Protein AF-Q1D2D5-F1 (afdb_monomer)

Radius of gyration: 30.44 Å; Cα contacts (8 Å, |Δi|>4): 228; chains: 1; bounding box: 81×67×69 Å

Mean predicted aligned error: 16.74 Å

Structure (mmCIF, N/CA/C/O backbone):
data_AF-Q1D2D5-F1
#
_entry.id   AF-Q1D2D5-F1
#
loop_
_atom_site.group_PDB
_atom_site.id
_atom_site.type_symbol
_atom_site.label_atom_id
_atom_site.label_alt_id
_atom_site.label_comp_id
_atom_site.label_asym_id
_atom_site.label_entity_id
_atom_site.label_seq_id
_atom_site.pdbx_PDB_ins_code
_atom_site.Cartn_x
_atom_site.Cartn_y
_atom_site.Cartn_z
_atom_site.occupancy
_atom_site.B_iso_or_equiv
_atom_site.auth_seq_id
_atom_site.auth_comp_id
_atom_site.auth_asym_id
_atom_site.auth_atom_id
_atom_site.pdbx_PDB_model_num
ATOM 1 N N . MET A 1 1 ? -54.203 32.348 42.288 1.00 40.34 1 MET A N 1
ATOM 2 C CA . MET A 1 1 ? -54.595 31.107 41.590 1.00 40.34 1 MET A CA 1
ATOM 3 C C . MET A 1 1 ? -54.144 29.952 42.473 1.00 40.34 1 MET A C 1
ATOM 5 O O . MET A 1 1 ? -52.989 29.936 42.872 1.00 40.34 1 MET A O 1
ATOM 9 N N . MET A 1 2 ? -55.081 29.122 42.917 1.00 30.27 2 MET A N 1
ATOM 10 C CA . MET A 1 2 ? -54.946 28.151 44.008 1.00 30.27 2 MET A CA 1
ATOM 11 C C . MET A 1 2 ? -55.002 26.724 43.427 1.00 30.27 2 MET A C 1
ATOM 13 O O . MET A 1 2 ? -55.800 26.507 42.521 1.00 30.27 2 MET A O 1
ATOM 17 N N . VAL A 1 3 ? -54.244 25.798 44.047 1.00 36.38 3 VAL A N 1
ATOM 18 C CA . VAL A 1 3 ? -54.337 24.308 44.025 1.00 36.38 3 VAL A CA 1
ATOM 19 C C . VAL A 1 3 ? -54.000 23.631 42.664 1.00 36.38 3 VAL A C 1
ATOM 21 O O . VAL A 1 3 ? -54.382 24.125 41.618 1.00 36.38 3 VAL A O 1
ATOM 24 N N . LEU A 1 4 ? -53.249 22.521 42.553 1.00 36.28 4 LEU A N 1
ATOM 25 C CA . LEU A 1 4 ? -53.244 21.321 43.392 1.00 36.28 4 LEU A CA 1
ATOM 26 C C . LEU A 1 4 ? -51.914 20.535 43.337 1.00 36.28 4 LEU A C 1
ATOM 28 O O . LEU A 1 4 ? -51.298 20.367 42.289 1.00 36.28 4 LEU A O 1
ATOM 32 N N . HIS A 1 5 ? -51.506 20.049 44.510 1.00 38.75 5 HIS A N 1
ATOM 33 C CA . HIS A 1 5 ? -50.405 19.121 44.770 1.00 38.75 5 HIS A CA 1
ATOM 34 C C . HIS A 1 5 ? -50.846 17.654 44.592 1.00 38.75 5 HIS A C 1
ATOM 36 O O . HIS A 1 5 ? -51.971 17.309 44.932 1.00 38.75 5 HIS A O 1
ATOM 42 N N . MET A 1 6 ? -49.872 16.812 44.219 1.00 43.47 6 MET A N 1
ATOM 43 C CA . MET A 1 6 ? -49.666 15.398 44.600 1.00 43.47 6 MET A CA 1
ATOM 44 C C . MET A 1 6 ? -50.721 14.318 44.285 1.00 43.47 6 MET A C 1
ATOM 46 O O . MET A 1 6 ? -51.794 14.265 44.872 1.00 43.47 6 MET A O 1
ATOM 50 N N . THR A 1 7 ? -50.269 13.287 43.560 1.00 41.91 7 THR A N 1
ATOM 51 C CA . THR A 1 7 ? -50.440 11.837 43.856 1.00 41.91 7 THR A CA 1
ATOM 52 C C . THR A 1 7 ? -49.520 11.089 42.873 1.00 41.91 7 THR A C 1
ATOM 54 O O . THR A 1 7 ? -49.641 11.291 41.676 1.00 41.91 7 THR A O 1
ATOM 57 N N . LYS A 1 8 ? -48.418 10.404 43.215 1.00 47.19 8 LYS A N 1
ATOM 58 C CA . LYS A 1 8 ? -48.096 9.350 44.198 1.00 47.19 8 LYS A CA 1
ATOM 59 C C . LYS A 1 8 ? -48.834 8.025 43.944 1.00 47.19 8 LYS A C 1
ATOM 61 O O . LYS A 1 8 ? -49.924 7.836 44.459 1.00 47.19 8 LYS A O 1
ATOM 66 N N . LEU A 1 9 ? -48.156 7.110 43.242 1.00 46.22 9 LEU A N 1
ATOM 67 C CA . LEU A 1 9 ? -48.288 5.638 43.250 1.00 46.22 9 LEU A CA 1
ATOM 68 C C . LEU A 1 9 ? -46.890 5.109 42.839 1.00 46.22 9 LEU A C 1
ATOM 70 O O . LEU A 1 9 ? -46.440 5.419 41.745 1.00 46.22 9 LEU A O 1
ATOM 74 N N . ARG A 1 10 ? -46.014 4.589 43.724 1.00 39.88 10 ARG A N 1
ATOM 75 C CA . ARG A 1 10 ? -46.017 3.239 44.349 1.00 39.88 10 ARG A CA 1
ATOM 76 C C . ARG A 1 10 ? -46.501 2.195 43.332 1.00 39.88 10 ARG A C 1
ATOM 78 O O . ARG A 1 10 ? -47.674 2.221 43.009 1.00 39.88 10 ARG A O 1
ATOM 85 N N . GLY A 1 11 ? -45.713 1.289 42.764 1.00 42.28 11 GLY A N 1
ATOM 86 C CA . GLY A 1 11 ? -44.427 0.686 43.117 1.00 42.28 11 GLY A CA 1
ATOM 87 C C . GLY A 1 11 ? -44.610 -0.829 42.981 1.00 42.28 11 GLY A C 1
ATOM 88 O O . GLY A 1 11 ? -45.625 -1.307 43.459 1.00 42.28 11 GLY A O 1
ATOM 89 N N . PHE A 1 12 ? -43.684 -1.570 42.369 1.00 42.75 12 PHE A N 1
ATOM 90 C CA . PHE A 1 12 ? -43.546 -3.014 42.598 1.00 42.75 12 PHE A CA 1
ATOM 91 C C . PHE A 1 12 ? -42.082 -3.428 42.452 1.00 42.75 12 PHE A C 1
ATOM 93 O O . PHE A 1 12 ? -41.490 -3.363 41.379 1.00 42.75 12 PHE A O 1
ATOM 100 N N . VAL A 1 13 ? -41.517 -3.822 43.590 1.00 48.91 13 VAL A N 1
ATOM 101 C CA . VAL A 1 13 ? -40.364 -4.711 43.698 1.00 48.91 13 VAL A CA 1
ATOM 102 C C . VAL A 1 13 ? -40.897 -6.131 43.502 1.00 48.91 13 VAL A C 1
ATOM 104 O O . VAL A 1 13 ? -41.892 -6.498 44.124 1.00 48.91 13 VAL A O 1
ATOM 107 N N . GLY A 1 14 ? -40.234 -6.916 42.662 1.00 35.81 14 GLY A N 1
ATOM 108 C CA . GLY A 1 14 ? -40.445 -8.355 42.492 1.00 35.81 14 GLY A CA 1
ATOM 109 C C . GLY A 1 14 ? -39.388 -8.848 41.508 1.00 35.81 14 GLY A C 1
ATOM 110 O O . GLY A 1 14 ? -39.499 -8.587 40.321 1.00 35.81 14 GLY A O 1
ATOM 111 N N . ALA A 1 15 ? -38.193 -9.179 41.992 1.00 41.31 15 ALA A N 1
ATOM 112 C CA . ALA A 1 15 ? -37.799 -10.518 42.436 1.00 41.31 15 ALA A CA 1
ATOM 113 C C . ALA A 1 15 ? -37.656 -11.501 41.259 1.00 41.31 15 ALA A C 1
ATOM 115 O O . ALA A 1 15 ? -38.573 -11.709 40.474 1.00 41.31 15 ALA A O 1
ATOM 116 N N . ALA A 1 16 ? -36.443 -12.044 41.177 1.00 44.34 16 ALA A N 1
ATOM 117 C CA . ALA A 1 16 ? -35.902 -12.971 40.196 1.00 44.34 16 ALA A CA 1
ATOM 118 C C . ALA A 1 16 ? -36.803 -14.172 39.868 1.00 44.34 16 ALA A C 1
ATOM 120 O O . ALA A 1 16 ? -37.563 -14.614 40.720 1.00 44.34 16 ALA A O 1
ATOM 121 N N . VAL A 1 17 ? -36.607 -14.751 38.676 1.00 40.19 17 VAL A N 1
ATOM 122 C CA . VAL A 1 17 ? -36.305 -16.182 38.468 1.00 40.19 17 VAL A CA 1
ATOM 123 C C . VAL A 1 17 ? -35.835 -16.387 37.017 1.00 40.19 17 VAL A C 1
ATOM 125 O O . VAL A 1 17 ? -36.395 -15.833 36.074 1.00 40.19 17 VAL A O 1
ATOM 128 N N . LEU A 1 18 ? -34.763 -17.172 36.884 1.00 42.00 18 LEU A N 1
ATOM 129 C CA . LEU A 1 18 ? -34.156 -17.677 35.655 1.00 42.00 18 LEU A CA 1
ATOM 130 C C . LEU A 1 18 ? -35.137 -18.478 34.784 1.00 42.00 18 LEU A C 1
ATOM 132 O O . LEU A 1 18 ? -35.850 -19.336 35.301 1.00 42.00 18 LEU A O 1
ATOM 136 N N . VAL A 1 19 ? -35.038 -18.331 33.458 1.00 42.94 19 VAL A N 1
ATOM 137 C CA . VAL A 1 19 ? -35.441 -19.378 32.502 1.00 42.94 19 VAL A CA 1
ATOM 138 C C . VAL A 1 19 ? -34.314 -19.600 31.486 1.00 42.94 19 VAL A C 1
ATOM 140 O O . VAL A 1 19 ? -34.126 -18.843 30.544 1.00 42.94 19 VAL A O 1
ATOM 143 N N . MET A 1 20 ? -33.532 -20.624 31.816 1.00 35.97 20 MET A N 1
ATOM 144 C CA . MET A 1 20 ? -32.739 -21.574 31.025 1.00 35.97 20 MET A CA 1
ATOM 145 C C . MET A 1 20 ? -32.357 -21.277 29.560 1.00 35.97 20 MET A C 1
ATOM 147 O O . MET A 1 20 ? -33.197 -21.140 28.675 1.00 35.97 20 MET A O 1
ATOM 151 N N . LEU A 1 21 ? -31.049 -21.390 29.307 1.00 43.03 21 LEU A N 1
ATOM 152 C CA . LEU A 1 21 ? -30.449 -21.761 28.023 1.00 43.03 21 LEU A CA 1
ATOM 153 C C . LEU A 1 21 ? -30.934 -23.146 27.551 1.00 43.03 21 LEU A C 1
ATOM 155 O O . LEU A 1 21 ? -30.860 -24.118 28.297 1.00 43.03 21 LEU A O 1
ATOM 159 N N . SER A 1 22 ? -31.340 -23.235 26.284 1.00 37.19 22 SER A N 1
ATOM 160 C CA . SER A 1 22 ? -31.218 -24.406 25.392 1.00 37.19 22 SER A CA 1
ATOM 161 C C . SER A 1 22 ? -31.496 -23.882 23.966 1.00 37.19 22 SER A C 1
ATOM 163 O O . SER A 1 22 ? -32.467 -23.164 23.777 1.00 37.19 22 SER A O 1
ATOM 165 N N . ALA A 1 23 ? -30.690 -24.057 22.919 1.00 33.22 23 ALA A N 1
ATOM 166 C CA . ALA A 1 23 ? -29.762 -25.124 22.600 1.00 33.22 23 ALA A CA 1
ATOM 167 C C . ALA A 1 23 ? -28.674 -24.645 21.611 1.00 33.22 23 ALA A C 1
ATOM 169 O O . ALA A 1 23 ? -28.974 -23.992 20.613 1.00 33.22 23 ALA A O 1
ATOM 170 N N . CYS A 1 24 ? -27.430 -25.061 21.845 1.00 44.94 24 CYS A N 1
ATOM 171 C CA . CYS A 1 24 ? -26.494 -25.402 20.780 1.00 44.94 24 CYS A CA 1
ATOM 172 C C . CYS A 1 24 ? -26.094 -26.861 21.035 1.00 44.94 24 CYS A C 1
ATOM 174 O O . CYS A 1 24 ? -25.54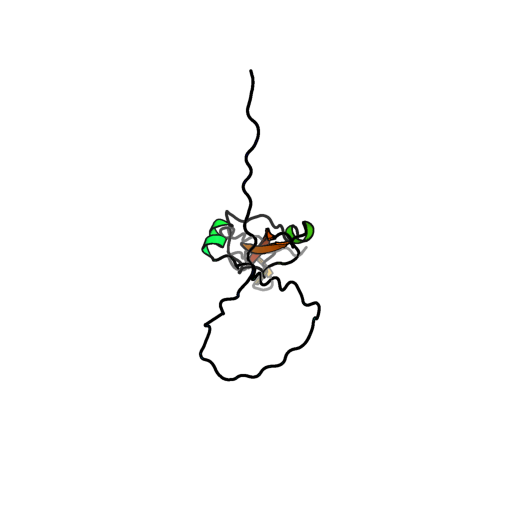0 -27.156 22.090 1.00 44.94 24 CYS A O 1
ATOM 176 N N . GLY A 1 25 ? -26.427 -27.754 20.100 1.00 32.53 25 GLY A N 1
ATOM 177 C CA . GLY A 1 25 ? -25.952 -29.142 20.070 1.00 32.53 25 GLY A CA 1
ATOM 178 C C . GLY A 1 25 ? -26.665 -30.147 20.995 1.00 32.53 25 GLY A C 1
ATOM 179 O O . GLY A 1 25 ? -27.265 -29.761 21.998 1.00 32.53 25 GLY A O 1
ATOM 180 N N . PRO A 1 26 ? -26.640 -31.445 20.637 1.00 35.91 26 PRO A N 1
ATOM 181 C CA . PRO A 1 26 ? -27.203 -32.511 21.452 1.00 35.91 26 PRO A CA 1
ATOM 182 C C . PRO A 1 26 ? -26.347 -32.750 22.702 1.00 35.91 26 PRO A C 1
ATOM 184 O O . PRO A 1 26 ? -25.146 -32.491 22.724 1.00 35.91 26 PRO A O 1
ATOM 187 N N . ALA A 1 27 ? -27.032 -33.208 23.744 1.00 39.69 27 ALA A N 1
ATOM 188 C CA . ALA A 1 27 ? -26.553 -33.369 25.104 1.00 39.69 27 ALA A CA 1
ATOM 189 C C . ALA A 1 27 ? -25.842 -34.706 25.344 1.00 39.69 27 ALA A C 1
ATOM 191 O O . ALA A 1 27 ? -26.324 -35.733 24.874 1.00 39.69 27 ALA A O 1
ATOM 192 N N . GLU A 1 28 ? -24.824 -34.692 26.209 1.00 39.78 28 GLU A N 1
ATOM 193 C CA . GLU A 1 28 ? -24.466 -35.825 27.071 1.00 39.78 28 GLU A CA 1
ATOM 194 C C . GLU A 1 28 ? -23.713 -35.356 28.346 1.00 39.78 28 GLU A C 1
ATOM 196 O O . GLU A 1 28 ? -22.681 -34.697 28.272 1.00 39.78 28 GLU A O 1
ATOM 201 N N . GLU A 1 29 ? -24.336 -35.668 29.499 1.00 37.44 29 GLU A N 1
ATOM 202 C CA . GLU A 1 29 ? -23.808 -35.949 30.861 1.00 37.44 29 GLU A CA 1
ATOM 203 C C . GLU A 1 29 ? -23.050 -34.845 31.650 1.00 37.44 29 GLU A C 1
ATOM 205 O O . GLU A 1 29 ? -21.894 -34.531 31.407 1.00 37.44 29 GLU A O 1
ATOM 210 N N . GLN A 1 30 ? -23.709 -34.110 32.564 1.00 38.25 30 GLN A N 1
ATOM 211 C CA . GLN A 1 30 ? -23.904 -34.380 34.015 1.00 38.25 30 GLN A CA 1
ATOM 212 C C . GLN A 1 30 ? -22.630 -34.625 34.860 1.00 38.25 30 GLN A C 1
ATOM 214 O O . GLN A 1 30 ? -22.096 -35.725 34.856 1.00 38.25 30 GLN A O 1
ATOM 219 N N . LEU A 1 31 ? -22.279 -33.679 35.753 1.00 31.41 31 LEU A N 1
ATOM 220 C CA . LEU A 1 31 ? -22.461 -33.814 37.218 1.00 31.41 31 LEU A CA 1
ATOM 221 C C . LEU A 1 31 ? -21.966 -32.585 38.011 1.00 31.41 31 LEU A C 1
ATOM 223 O O . LEU A 1 31 ? -20.973 -31.946 37.688 1.00 31.41 31 LEU A O 1
ATOM 227 N N . SER A 1 32 ? -22.740 -32.292 39.053 1.00 39.94 32 SER A N 1
ATOM 228 C CA . SER A 1 32 ? -22.754 -31.156 39.976 1.00 39.94 32 SER A CA 1
ATOM 229 C C . SER A 1 32 ? -21.495 -30.913 40.819 1.00 39.94 32 SER A C 1
ATOM 231 O O . SER A 1 32 ? -20.789 -31.849 41.181 1.00 39.94 32 SER A O 1
ATOM 233 N N . GLY A 1 33 ? -21.341 -29.668 41.288 1.00 30.64 33 GLY A N 1
ATOM 234 C CA . GLY A 1 33 ? -20.507 -29.324 42.444 1.00 30.64 33 GLY A CA 1
ATOM 235 C C . GLY A 1 33 ? -20.549 -27.831 42.793 1.00 30.64 33 GLY A C 1
ATOM 236 O O . GLY A 1 33 ? -19.905 -27.032 42.126 1.00 30.64 33 GLY A O 1
ATOM 237 N N . ASP A 1 34 ? -21.321 -27.482 43.826 1.00 44.28 34 ASP A N 1
ATOM 238 C CA . ASP A 1 34 ? -21.365 -26.183 44.519 1.00 44.28 34 ASP A CA 1
ATOM 239 C C . ASP A 1 34 ? -19.967 -25.716 44.975 1.00 44.28 34 ASP A C 1
ATOM 241 O O . ASP A 1 34 ? -19.198 -26.512 45.519 1.00 44.28 34 ASP A O 1
ATOM 245 N N . GLY A 1 3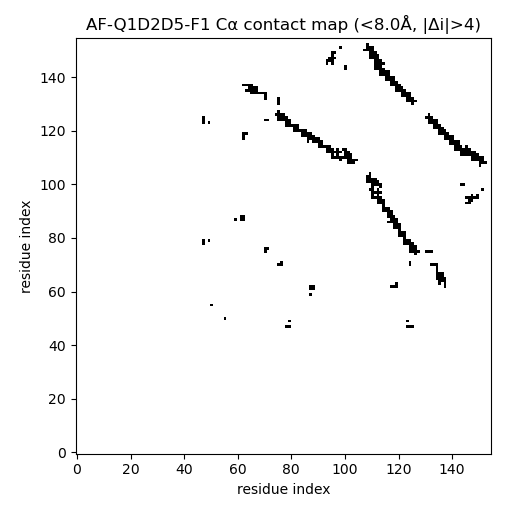5 ? -19.653 -24.425 44.817 1.00 31.27 35 GLY A N 1
ATOM 246 C CA . GLY A 1 35 ? -18.386 -23.857 45.285 1.00 31.27 35 GLY A CA 1
ATOM 247 C C . GLY A 1 35 ? -18.195 -22.374 44.957 1.00 31.27 35 GLY A C 1
ATOM 248 O O . GLY A 1 35 ? -17.698 -22.031 43.895 1.00 31.27 35 GLY A O 1
ATOM 249 N N . GLU A 1 36 ? -18.629 -21.530 45.889 1.00 33.59 36 GLU A N 1
ATOM 250 C CA . GLU A 1 36 ? -17.983 -20.310 46.405 1.00 33.59 36 GLU A CA 1
ATOM 251 C C . GLU A 1 36 ? -17.166 -19.366 45.479 1.00 33.59 36 GLU A C 1
ATOM 253 O O . GLU A 1 36 ? -16.202 -19.732 44.816 1.00 33.59 36 GLU A O 1
ATOM 258 N N . LEU A 1 37 ? -17.563 -18.086 45.557 1.00 49.38 37 LEU A N 1
ATOM 259 C CA . LEU A 1 37 ? -16.919 -16.834 45.127 1.00 49.38 37 LEU A CA 1
ATOM 260 C C . LEU A 1 37 ? -15.455 -16.915 44.651 1.00 49.38 37 LEU A C 1
ATOM 262 O O . LEU A 1 37 ? -14.535 -17.067 45.452 1.00 49.38 37 LEU A O 1
ATOM 266 N N . SER A 1 38 ? -15.221 -16.571 43.382 1.00 33.06 38 SER A N 1
ATOM 267 C CA . SER A 1 38 ? -13.939 -15.991 42.979 1.00 33.06 38 SER A CA 1
ATOM 268 C C . SER A 1 38 ? -14.109 -14.979 41.852 1.00 33.06 38 SER A C 1
ATOM 270 O O . SER A 1 38 ? -14.680 -15.259 40.797 1.00 33.06 38 SER A O 1
ATOM 272 N N . SER A 1 39 ? -13.616 -13.777 42.133 1.00 47.38 39 SER A N 1
ATOM 273 C CA . SER A 1 39 ? -13.383 -12.644 41.247 1.00 47.38 39 SER A CA 1
ATOM 274 C C . SER A 1 39 ? -12.995 -13.083 39.837 1.00 47.38 39 SER A C 1
ATOM 276 O O . SER A 1 39 ? -11.845 -13.429 39.585 1.00 47.38 39 SER A O 1
ATOM 278 N N . SER A 1 40 ? -13.944 -13.053 38.911 1.00 33.94 40 SER A N 1
ATOM 279 C CA . SER A 1 40 ? -13.689 -13.448 37.532 1.00 33.94 40 SER A CA 1
ATOM 280 C C . SER A 1 40 ? -14.266 -12.374 36.638 1.00 33.94 40 SER A C 1
ATOM 282 O O . SER A 1 40 ? -15.479 -12.220 36.557 1.00 33.94 40 SER A O 1
ATOM 284 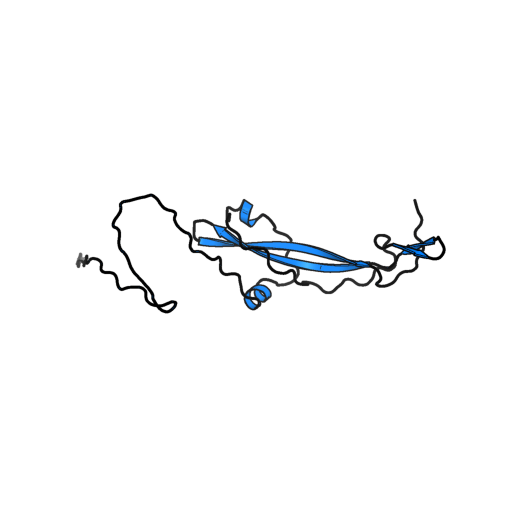N N . SER A 1 41 ? -13.346 -11.579 36.086 1.00 35.78 41 SER A N 1
ATOM 285 C CA . SER A 1 41 ? -13.405 -11.041 34.730 1.00 35.78 41 SER A CA 1
ATOM 286 C C . SER A 1 41 ? -14.794 -10.638 34.248 1.00 35.78 41 SER A C 1
ATOM 288 O O . SER A 1 41 ? -15.625 -11.478 33.918 1.00 35.78 41 SER A O 1
ATOM 290 N N . ILE A 1 42 ? -14.987 -9.329 34.067 1.00 42.03 42 ILE A N 1
ATOM 291 C CA . ILE A 1 42 ? -15.864 -8.845 33.003 1.00 42.03 42 ILE A CA 1
ATOM 292 C C . ILE A 1 42 ? -15.282 -9.450 31.721 1.00 42.03 42 ILE A C 1
ATOM 294 O O . ILE A 1 42 ? -14.384 -8.881 31.102 1.00 42.03 42 ILE A O 1
ATOM 298 N N . GLU A 1 43 ? -15.717 -10.665 31.391 1.00 41.00 43 GLU A N 1
ATOM 299 C CA . GLU A 1 43 ? -15.602 -11.238 30.071 1.00 41.00 43 GLU A CA 1
ATOM 300 C C . GLU A 1 43 ? -16.444 -10.318 29.216 1.00 41.00 43 GLU A C 1
ATOM 302 O O . GLU A 1 43 ? -17.659 -10.468 29.073 1.00 41.00 43 GLU A O 1
ATOM 307 N N . LEU A 1 44 ? -15.775 -9.287 28.711 1.00 44.38 44 LEU A N 1
ATOM 308 C CA . LEU A 1 44 ? -16.227 -8.532 27.575 1.00 44.38 44 LEU A CA 1
ATOM 309 C C . LEU A 1 44 ? -16.275 -9.551 26.431 1.00 44.38 44 LEU A C 1
ATOM 311 O O . LEU A 1 44 ? -15.361 -9.654 25.619 1.00 44.38 44 LEU A O 1
ATOM 315 N N . SER A 1 45 ? -17.354 -10.335 26.406 1.00 44.47 45 SER A N 1
ATOM 316 C CA . SER A 1 45 ? -17.853 -11.095 25.269 1.00 44.47 45 SER A CA 1
ATOM 317 C C . SER A 1 45 ? -18.295 -10.080 24.218 1.00 44.47 45 SER A C 1
ATOM 319 O O . SER A 1 45 ? -19.460 -9.963 23.867 1.00 44.47 45 SER A O 1
ATOM 321 N N . SER A 1 46 ? -17.359 -9.250 23.785 1.00 43.50 46 SER A N 1
ATOM 322 C CA . SER A 1 46 ? -17.511 -8.300 22.710 1.00 43.50 46 SER A CA 1
ATOM 323 C C . SER A 1 46 ? -16.541 -8.784 21.664 1.00 43.50 46 SER A C 1
ATOM 325 O O . SER A 1 46 ? -15.454 -8.235 21.495 1.00 43.50 46 SER A O 1
ATOM 327 N N . VAL A 1 47 ? -16.946 -9.856 20.981 1.00 54.19 47 VAL A N 1
ATOM 328 C CA . VAL A 1 47 ? -16.553 -10.062 19.592 1.00 54.19 47 VAL A CA 1
ATOM 329 C C . VAL A 1 47 ? -16.859 -8.727 18.929 1.00 54.19 47 VAL A C 1
ATOM 331 O O . VAL A 1 47 ? -18.024 -8.432 18.672 1.00 54.19 47 VAL A O 1
ATOM 334 N N . ILE A 1 48 ? -15.851 -7.857 18.799 1.00 56.59 48 ILE A N 1
ATOM 335 C CA . ILE A 1 48 ? -16.001 -6.610 18.059 1.00 56.59 48 ILE A CA 1
ATOM 336 C C . ILE A 1 48 ? -16.497 -7.087 16.701 1.00 56.59 48 ILE A C 1
ATOM 338 O O . ILE A 1 48 ? -15.780 -7.877 16.077 1.00 56.59 48 ILE A O 1
ATOM 342 N N . PRO A 1 49 ? -17.736 -6.750 16.301 1.00 58.25 49 PRO A N 1
ATOM 343 C CA . PRO A 1 49 ? -18.298 -7.315 15.095 1.00 58.25 49 PRO A CA 1
ATOM 344 C C . PRO A 1 49 ? -17.347 -6.948 13.967 1.00 58.25 49 PRO A C 1
ATOM 346 O O . PRO A 1 49 ? -17.098 -5.767 13.714 1.00 58.25 49 PRO A O 1
ATOM 349 N N . VAL A 1 50 ? -16.741 -7.974 13.364 1.00 60.69 50 VAL A N 1
ATOM 350 C CA . VAL A 1 50 ? -15.918 -7.792 12.176 1.00 60.69 50 VAL A CA 1
ATOM 351 C C . VAL A 1 50 ? -16.868 -7.196 11.149 1.00 60.69 50 VAL A C 1
ATOM 353 O O . VAL A 1 50 ? -17.869 -7.845 10.837 1.00 60.69 50 VAL A O 1
ATOM 356 N N . PRO A 1 51 ? -16.641 -5.957 10.689 1.00 60.72 51 PRO A N 1
ATOM 357 C CA . PRO A 1 51 ? -17.618 -5.340 9.825 1.00 60.72 51 PRO A CA 1
ATOM 358 C C . PRO A 1 51 ? -17.629 -6.094 8.493 1.00 60.72 51 PRO A C 1
ATOM 360 O O . PRO A 1 51 ? -16.573 -6.441 7.956 1.00 60.72 51 PRO A O 1
ATOM 363 N N . ASP A 1 52 ? -18.827 -6.422 8.015 1.00 61.88 52 ASP A N 1
ATOM 364 C CA . ASP A 1 52 ? -19.021 -7.162 6.771 1.00 61.88 52 ASP A CA 1
ATOM 365 C C . ASP A 1 52 ? -18.578 -6.340 5.555 1.00 61.88 52 ASP A C 1
ATOM 367 O O . ASP A 1 52 ? -18.512 -5.114 5.609 1.00 61.88 52 ASP A O 1
ATOM 371 N N . ALA A 1 53 ? -18.277 -7.015 4.442 1.00 60.06 53 ALA A N 1
ATOM 372 C CA . ALA A 1 53 ? -17.690 -6.403 3.249 1.00 60.06 53 ALA A CA 1
ATOM 373 C C . ALA A 1 53 ? -18.462 -5.183 2.705 1.00 60.06 53 ALA A C 1
ATOM 375 O O . ALA A 1 53 ? -17.837 -4.278 2.150 1.00 60.06 53 ALA A O 1
ATOM 376 N N . GLU A 1 54 ? -19.784 -5.121 2.890 1.00 61.16 54 GLU A N 1
ATOM 377 C CA . GLU A 1 54 ? -20.607 -3.986 2.458 1.00 61.16 54 GLU A CA 1
ATOM 378 C C . GLU A 1 54 ? -20.433 -2.781 3.390 1.00 61.16 54 GLU A C 1
ATOM 380 O O . GLU A 1 54 ? -20.236 -1.660 2.912 1.00 61.16 54 GLU A O 1
ATOM 385 N N . MET A 1 55 ? -20.396 -2.996 4.711 1.00 59.72 55 MET A N 1
ATOM 386 C CA . MET A 1 55 ? -19.997 -1.962 5.672 1.00 59.72 55 MET A CA 1
ATOM 387 C C . MET A 1 55 ? -18.582 -1.445 5.395 1.00 59.72 55 MET A C 1
ATOM 389 O O . MET A 1 55 ? -18.318 -0.252 5.555 1.00 59.72 55 MET A O 1
ATOM 393 N N . LEU A 1 56 ? -17.674 -2.311 4.937 1.00 63.78 56 LEU A N 1
ATOM 394 C CA . LEU A 1 56 ? -16.305 -1.908 4.593 1.00 63.78 56 LEU A CA 1
ATOM 395 C C . LEU A 1 56 ? -16.279 -1.035 3.364 1.00 63.78 56 LEU A C 1
ATOM 397 O O . LEU A 1 56 ? -15.590 -0.022 3.339 1.00 63.78 56 LEU A O 1
ATOM 401 N N . GLN A 1 57 ? -17.065 -1.385 2.359 1.00 59.66 57 GLN A N 1
ATOM 402 C CA . GLN A 1 57 ? -17.176 -0.587 1.153 1.00 59.66 57 GLN A CA 1
ATOM 403 C C . GLN A 1 57 ? -17.813 0.783 1.444 1.00 59.66 57 GLN A C 1
ATOM 405 O O . GLN A 1 57 ? -17.356 1.801 0.928 1.00 59.66 57 GLN A O 1
ATOM 410 N N . ALA A 1 58 ? -18.797 0.837 2.347 1.00 60.34 58 ALA A N 1
ATOM 411 C CA . ALA A 1 58 ? -19.419 2.084 2.793 1.00 60.34 58 ALA A CA 1
ATOM 412 C C . ALA A 1 58 ? -18.467 2.980 3.609 1.00 60.34 58 ALA A C 1
ATOM 414 O O . ALA A 1 58 ? -18.509 4.205 3.485 1.00 60.34 58 ALA A O 1
ATOM 415 N N . LEU A 1 59 ? -17.575 2.387 4.409 1.00 59.19 59 LEU A N 1
ATOM 416 C CA . LEU A 1 59 ? -16.540 3.110 5.159 1.00 59.19 59 LEU A CA 1
ATOM 417 C C . LEU A 1 59 ? -15.386 3.606 4.271 1.00 59.19 59 LEU A C 1
ATOM 419 O O . LEU A 1 59 ? -14.568 4.411 4.718 1.00 59.19 59 LEU A O 1
ATOM 423 N N . THR A 1 60 ? -15.298 3.154 3.017 1.00 61.47 60 THR A N 1
ATOM 424 C CA . THR A 1 60 ? -14.121 3.352 2.160 1.00 61.47 60 THR A CA 1
ATOM 425 C C . THR A 1 60 ? -14.442 4.218 0.950 1.00 61.47 60 THR A C 1
ATOM 427 O O . THR A 1 60 ? -14.389 3.818 -0.209 1.00 61.47 60 THR A O 1
ATOM 430 N N . SER A 1 61 ? -14.735 5.486 1.231 1.00 59.84 61 SER A N 1
ATOM 431 C CA . SER A 1 61 ? -14.765 6.527 0.203 1.00 59.84 61 SER A CA 1
ATOM 432 C C . SER A 1 61 ? -13.333 6.956 -0.133 1.00 59.84 61 SER A C 1
ATOM 434 O O . SER A 1 61 ? -12.689 7.635 0.659 1.00 59.84 61 SER A O 1
ATOM 436 N N . SER A 1 62 ? -12.808 6.569 -1.301 1.00 64.81 62 SER A N 1
ATOM 437 C CA . SER A 1 62 ? -11.426 6.867 -1.742 1.00 64.81 62 SER A CA 1
ATOM 438 C C . SER A 1 62 ? -10.327 6.413 -0.753 1.00 64.81 62 SER A C 1
ATOM 440 O O . SER A 1 62 ? -10.611 5.893 0.327 1.00 64.81 62 SER A O 1
ATOM 442 N N . CYS A 1 63 ? -9.045 6.526 -1.117 1.00 79.19 63 CYS A N 1
ATOM 443 C CA . CYS A 1 63 ? -7.966 6.196 -0.183 1.00 79.19 63 CYS A CA 1
ATOM 444 C C . CYS A 1 63 ? -8.007 7.138 1.032 1.00 79.19 63 CYS A C 1
ATOM 446 O O . CYS A 1 63 ? -7.612 8.300 0.954 1.00 79.19 63 CYS A O 1
ATOM 448 N N . GLN A 1 64 ? -8.493 6.618 2.158 1.00 84.19 64 GLN A N 1
ATOM 449 C CA . GLN A 1 64 ? -8.455 7.288 3.453 1.00 84.19 64 GLN A CA 1
ATOM 450 C C . GLN A 1 64 ? -6.999 7.535 3.878 1.00 84.19 64 GLN A C 1
ATOM 452 O O . GLN A 1 64 ? -6.153 6.660 3.652 1.00 84.19 64 GLN A O 1
ATOM 457 N N . PRO A 1 65 ? -6.692 8.691 4.494 1.00 82.12 65 PRO A N 1
ATOM 458 C CA . PRO A 1 65 ? -5.362 8.962 5.021 1.00 82.12 65 PRO A CA 1
ATOM 459 C C . PRO A 1 65 ? -5.014 7.973 6.138 1.00 82.12 65 PRO A C 1
ATOM 461 O O . PRO A 1 65 ? -5.882 7.565 6.912 1.00 82.12 65 PRO A O 1
ATOM 464 N N . ALA A 1 66 ? -3.732 7.613 6.244 1.00 85.44 66 ALA A N 1
ATOM 465 C CA . ALA A 1 66 ? -3.260 6.752 7.321 1.00 85.44 66 ALA A CA 1
ATOM 466 C C . ALA A 1 66 ? -3.524 7.402 8.688 1.00 85.44 66 ALA A C 1
ATOM 468 O O . ALA A 1 66 ? -3.153 8.551 8.931 1.00 85.44 66 ALA A O 1
ATOM 469 N N . SER A 1 67 ? -4.146 6.642 9.581 1.00 88.25 67 SER A N 1
ATOM 470 C CA . SER A 1 67 ? -4.480 7.040 10.950 1.00 88.25 67 SER A CA 1
ATOM 471 C C . SER A 1 67 ? -4.115 5.954 11.965 1.00 88.25 67 SER A C 1
ATOM 473 O O . SER A 1 67 ? -4.647 5.933 13.073 1.00 88.25 67 SER A O 1
ATOM 475 N N . GLU A 1 68 ? -3.217 5.042 11.584 1.00 91.12 68 GLU A N 1
ATOM 476 C CA . GLU A 1 68 ? -2.759 3.934 12.418 1.00 91.12 68 GLU A CA 1
ATOM 477 C C . GLU A 1 68 ? -2.273 4.419 13.790 1.00 91.12 68 GLU A C 1
ATOM 479 O O . GLU A 1 68 ? -1.403 5.282 13.899 1.00 91.12 68 GLU A O 1
ATOM 484 N N . GLY A 1 69 ? -2.846 3.839 14.846 1.00 92.25 69 GLY A N 1
ATOM 485 C CA . GLY A 1 69 ? -2.528 4.171 16.229 1.00 92.25 69 GLY A CA 1
ATOM 486 C C . GLY A 1 69 ? -3.308 5.358 16.797 1.00 92.25 69 GLY A C 1
ATOM 487 O O . GLY A 1 69 ? -3.271 5.554 18.013 1.00 92.25 69 GLY A O 1
ATOM 488 N N . ASN A 1 70 ? -4.061 6.113 15.989 1.00 93.44 70 ASN A N 1
ATOM 489 C CA . ASN A 1 70 ? -4.863 7.233 16.491 1.00 93.44 70 ASN A CA 1
ATOM 490 C C . ASN A 1 70 ? -5.963 6.756 17.448 1.00 93.44 70 ASN A C 1
ATOM 492 O O . ASN A 1 70 ? -6.203 7.401 18.469 1.00 93.44 70 ASN A O 1
ATOM 496 N N . CYS A 1 71 ? -6.607 5.618 17.162 1.00 92.69 71 CYS A N 1
ATOM 497 C CA . CYS A 1 71 ? -7.646 5.078 18.040 1.00 92.69 71 CYS A CA 1
ATOM 498 C C . CYS A 1 71 ? -7.056 4.601 19.374 1.00 92.69 71 CYS A C 1
ATOM 500 O O . CYS A 1 71 ? -7.610 4.892 20.435 1.00 92.69 71 CYS A O 1
ATOM 502 N N . ILE A 1 72 ? -5.890 3.947 19.332 1.00 93.44 72 ILE A N 1
ATOM 503 C CA . ILE A 1 72 ? -5.150 3.548 20.536 1.00 93.44 72 ILE A CA 1
ATOM 504 C C . ILE A 1 72 ? -4.779 4.782 21.369 1.00 93.44 72 ILE A C 1
ATOM 506 O O . ILE A 1 72 ? -5.045 4.816 22.570 1.00 93.44 72 ILE A O 1
ATOM 510 N N . GLY A 1 73 ? -4.221 5.819 20.734 1.00 93.75 73 GLY A N 1
ATOM 511 C CA . GLY A 1 73 ? -3.854 7.076 21.393 1.00 93.75 73 GLY A CA 1
ATOM 512 C C . GLY A 1 73 ? -5.045 7.813 22.016 1.00 93.75 73 GLY A 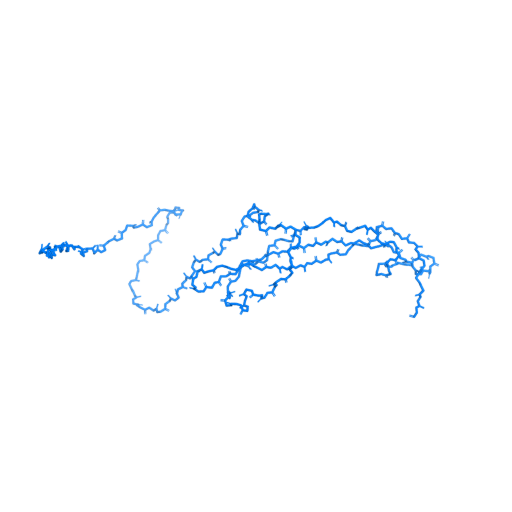C 1
ATOM 513 O O . GLY A 1 73 ? -4.884 8.503 23.020 1.00 93.75 73 GLY A O 1
ATOM 514 N N . ALA A 1 74 ? -6.247 7.617 21.469 1.00 92.56 74 ALA A N 1
ATOM 515 C CA . ALA A 1 74 ? -7.504 8.144 21.999 1.00 92.56 74 ALA A CA 1
ATOM 516 C C . ALA A 1 74 ? -8.166 7.248 23.072 1.00 92.56 74 ALA A C 1
ATOM 518 O O . ALA A 1 74 ? -9.254 7.574 23.547 1.00 92.56 74 ALA A O 1
ATOM 519 N N . GLY A 1 75 ? -7.542 6.131 23.469 1.00 92.44 75 GLY A N 1
ATOM 520 C CA . GLY A 1 75 ? -8.028 5.249 24.538 1.00 92.44 75 GLY A CA 1
ATOM 521 C C . GLY A 1 75 ? -8.933 4.093 24.089 1.00 92.44 75 GLY A C 1
ATOM 522 O O . GLY A 1 75 ? -9.542 3.436 24.934 1.00 92.44 75 GLY A O 1
ATOM 523 N N . TYR A 1 76 ? -9.018 3.810 22.786 1.00 93.62 76 TYR A N 1
ATOM 524 C CA . TYR A 1 76 ? -9.700 2.630 22.243 1.00 93.62 76 TYR A CA 1
ATOM 525 C C . TYR A 1 76 ? -8.701 1.475 22.146 1.00 93.62 76 TYR A C 1
ATOM 527 O O . TYR A 1 76 ? -8.114 1.248 21.097 1.00 93.62 76 TYR A O 1
ATOM 535 N N . LEU A 1 77 ? -8.446 0.795 23.264 1.00 91.31 77 LEU A N 1
ATOM 536 C CA . LEU A 1 77 ? -7.292 -0.101 23.423 1.00 91.31 77 LEU A CA 1
ATOM 537 C C . LEU A 1 77 ? -7.498 -1.531 22.897 1.00 91.31 77 LEU A C 1
ATOM 539 O O . LEU A 1 77 ? -6.529 -2.282 22.813 1.00 91.31 77 LEU A O 1
ATOM 543 N N . VAL A 1 78 ? -8.729 -1.925 22.560 1.00 90.56 78 VAL A N 1
ATOM 544 C CA . VAL A 1 78 ? -9.039 -3.278 22.069 1.00 90.56 78 VAL A CA 1
ATOM 545 C C . VAL A 1 78 ? -9.454 -3.191 20.610 1.00 90.56 78 VAL A C 1
ATOM 547 O O . VAL A 1 78 ? -10.510 -2.636 20.322 1.00 90.56 78 VAL A O 1
ATOM 550 N N . CYS A 1 79 ? -8.653 -3.735 19.696 1.00 88.62 79 CYS A N 1
ATOM 551 C CA . CYS A 1 79 ? -8.905 -3.652 18.257 1.00 88.62 79 CYS A CA 1
ATOM 552 C C . CYS A 1 79 ? -9.139 -5.020 17.622 1.00 88.62 79 CYS A C 1
ATOM 554 O O . CYS A 1 79 ? -8.569 -6.017 18.062 1.00 88.62 79 CYS A O 1
ATOM 556 N N . THR A 1 80 ? -9.925 -5.041 16.546 1.00 87.88 80 THR A N 1
ATOM 557 C CA . THR A 1 80 ? -9.931 -6.154 15.594 1.00 87.88 80 THR A CA 1
ATOM 558 C C . THR A 1 80 ? -8.570 -6.280 14.919 1.00 87.88 80 THR A C 1
ATOM 560 O O . THR A 1 80 ? -7.771 -5.333 14.887 1.00 87.88 80 THR A O 1
ATOM 563 N N . ASP A 1 81 ? -8.351 -7.424 14.279 1.00 86.94 81 ASP A N 1
ATOM 564 C CA . ASP A 1 81 ? -7.323 -7.529 13.255 1.00 86.94 81 ASP A CA 1
ATOM 565 C C . ASP A 1 81 ? -7.576 -6.536 12.113 1.00 86.94 81 ASP A C 1
ATOM 567 O O . ASP A 1 81 ? -8.690 -6.033 11.907 1.00 86.94 81 ASP A O 1
ATOM 571 N N . TRP A 1 82 ? -6.505 -6.241 11.380 1.00 87.19 82 TRP A N 1
ATOM 572 C CA . TRP A 1 82 ? -6.600 -5.486 10.140 1.00 87.19 82 TRP A CA 1
ATOM 573 C C . TRP A 1 82 ? -7.389 -6.277 9.104 1.00 87.19 82 TRP A C 1
ATOM 575 O O . TRP A 1 82 ? -7.202 -7.483 8.942 1.00 87.19 82 TRP A O 1
ATOM 585 N N . SER A 1 83 ? -8.239 -5.571 8.368 1.00 85.06 83 SER A N 1
ATOM 586 C CA . SER A 1 83 ? -8.928 -6.121 7.212 1.00 85.06 83 SER A CA 1
ATOM 587 C C . SER A 1 83 ? -7.949 -6.602 6.145 1.00 85.06 83 SER A C 1
ATOM 589 O O . SER A 1 83 ? -6.784 -6.192 6.100 1.00 85.06 83 SER A O 1
ATOM 591 N N . ALA A 1 84 ? -8.460 -7.388 5.196 1.00 84.75 84 ALA A N 1
ATOM 592 C CA . ALA A 1 84 ? -7.766 -7.571 3.929 1.00 84.75 84 ALA A CA 1
ATOM 593 C C . ALA A 1 84 ? -7.460 -6.203 3.293 1.00 84.75 84 ALA A C 1
ATOM 595 O O . ALA A 1 84 ? -8.238 -5.250 3.426 1.00 84.75 84 ALA A O 1
ATOM 596 N N . GLN A 1 85 ? -6.318 -6.113 2.613 1.00 86.44 85 GLN A N 1
ATOM 597 C CA . GLN A 1 85 ? -5.989 -4.938 1.817 1.00 86.44 85 GLN A CA 1
ATOM 598 C C . GLN A 1 85 ? -6.883 -4.898 0.580 1.00 86.44 85 GLN A C 1
ATOM 600 O O . GLN A 1 85 ? -7.066 -5.916 -0.088 1.00 86.44 85 GLN A O 1
ATOM 605 N N . TYR A 1 86 ? -7.381 -3.717 0.243 1.00 84.75 86 TYR A N 1
ATOM 606 C CA . TYR A 1 86 ? -8.121 -3.477 -0.988 1.00 84.75 86 TYR A CA 1
ATOM 607 C C . TYR A 1 86 ? -7.505 -2.303 -1.745 1.00 84.75 86 TYR A C 1
ATOM 609 O O . TYR A 1 86 ? -6.945 -1.373 -1.160 1.00 84.75 86 TYR A O 1
ATOM 617 N N . GLU A 1 87 ? -7.590 -2.364 -3.069 1.00 88.69 87 GLU A N 1
ATOM 618 C CA . GLU A 1 87 ? -7.141 -1.300 -3.961 1.00 88.69 87 GLU A CA 1
ATOM 619 C C . GLU A 1 87 ? -8.132 -0.132 -3.872 1.00 88.69 87 GLU A C 1
ATOM 621 O O . GLU A 1 87 ? -9.319 -0.295 -4.147 1.00 88.69 87 GLU A O 1
ATOM 626 N N . CYS A 1 88 ? -7.660 1.038 -3.437 1.00 86.31 88 CYS A N 1
ATOM 627 C CA . CYS A 1 88 ? -8.519 2.202 -3.173 1.00 86.31 88 CYS A CA 1
ATOM 628 C C . CYS A 1 88 ? -8.401 3.312 -4.232 1.00 86.31 88 CYS A C 1
ATOM 630 O O . CYS A 1 88 ? -9.151 4.288 -4.194 1.00 86.31 88 CYS A O 1
ATOM 632 N N . ALA A 1 89 ? -7.479 3.157 -5.184 1.00 85.88 89 ALA A N 1
ATOM 633 C CA . ALA A 1 89 ? -7.289 4.022 -6.345 1.00 85.88 89 ALA A CA 1
ATOM 634 C C . ALA A 1 89 ? -6.870 3.174 -7.560 1.00 85.88 89 ALA A C 1
ATOM 636 O O . ALA A 1 89 ? -6.381 2.063 -7.370 1.00 85.88 89 ALA A O 1
ATOM 637 N N . PRO A 1 90 ? -7.030 3.648 -8.807 1.00 87.75 90 PRO A N 1
ATOM 638 C CA . PRO A 1 90 ? -6.423 2.976 -9.952 1.00 87.75 90 PRO A CA 1
ATOM 639 C C . PRO A 1 90 ? -4.891 3.010 -9.859 1.00 87.75 90 PRO A C 1
ATOM 641 O O . PRO A 1 90 ? -4.316 3.909 -9.239 1.00 87.75 90 PRO A O 1
ATOM 644 N N . LYS A 1 91 ? -4.227 2.064 -10.531 1.00 92.12 91 LYS A N 1
ATOM 645 C CA . LYS A 1 91 ? -2.772 2.114 -10.710 1.00 92.12 91 LYS A CA 1
ATOM 646 C C . LYS A 1 91 ? -2.349 3.434 -11.346 1.00 92.12 91 LYS A C 1
ATOM 648 O O . LYS A 1 91 ? -3.037 3.965 -12.221 1.00 92.12 91 LYS A O 1
ATOM 653 N N . THR A 1 92 ? -1.190 3.942 -10.942 1.00 94.81 92 THR A N 1
ATOM 654 C CA . THR A 1 92 ? -0.560 5.060 -11.646 1.00 94.81 92 THR A CA 1
ATOM 655 C C . THR A 1 92 ? -0.227 4.655 -13.077 1.00 94.81 92 THR A C 1
ATOM 657 O O . THR A 1 92 ? 0.002 3.480 -13.358 1.00 94.81 92 THR A O 1
ATOM 660 N N . ALA A 1 93 ? -0.119 5.634 -13.976 1.00 95.38 93 ALA A N 1
ATOM 661 C CA . ALA A 1 93 ? 0.517 5.389 -15.264 1.00 95.38 93 ALA A CA 1
ATOM 662 C C . ALA A 1 93 ? 1.950 4.865 -15.054 1.00 95.38 93 ALA A C 1
ATOM 664 O O . ALA A 1 93 ? 2.618 5.258 -14.089 1.00 95.38 93 ALA A O 1
ATOM 665 N N . CYS A 1 94 ? 2.412 3.998 -15.956 1.00 95.88 94 CYS A N 1
ATOM 666 C CA . CYS A 1 94 ? 3.796 3.543 -15.961 1.00 95.88 94 CYS A CA 1
ATOM 667 C C . CYS A 1 94 ? 4.734 4.735 -16.153 1.00 95.88 94 CYS A C 1
ATOM 669 O O . CYS A 1 94 ? 4.638 5.451 -17.150 1.00 95.88 94 CYS A O 1
ATOM 671 N N . ASP A 1 95 ? 5.656 4.925 -15.213 1.00 95.56 95 ASP A N 1
ATOM 672 C CA . ASP A 1 95 ? 6.787 5.833 -15.370 1.00 95.56 95 ASP A CA 1
ATOM 673 C C . ASP A 1 95 ? 7.978 5.029 -15.909 1.00 95.56 95 ASP A C 1
ATOM 675 O O . ASP A 1 95 ? 8.624 4.303 -15.142 1.00 95.56 95 ASP A O 1
ATOM 679 N N . PRO A 1 96 ? 8.281 5.112 -17.218 1.00 94.00 96 PRO A N 1
ATOM 680 C CA . PRO A 1 96 ? 9.327 4.305 -17.824 1.00 94.00 96 PRO A CA 1
ATOM 681 C C . PRO A 1 96 ? 10.736 4.803 -17.480 1.00 94.00 96 PRO A C 1
ATOM 683 O O . PRO A 1 96 ? 11.697 4.072 -17.709 1.00 94.00 96 PRO A O 1
ATOM 686 N N . LEU A 1 97 ? 10.881 6.019 -16.945 1.00 92.75 97 LEU A N 1
ATOM 687 C CA . LEU A 1 97 ? 12.169 6.630 -16.604 1.00 92.75 97 LEU A CA 1
ATOM 688 C C . LEU A 1 97 ? 12.522 6.471 -15.124 1.00 92.75 97 LEU A C 1
ATOM 690 O O . LEU A 1 97 ? 13.632 6.814 -14.719 1.00 92.75 97 LEU A O 1
ATOM 694 N N . ASN A 1 98 ? 11.610 5.929 -14.317 1.00 90.50 98 ASN A N 1
ATOM 695 C CA . ASN A 1 98 ? 11.837 5.744 -12.897 1.00 90.50 98 ASN A CA 1
ATOM 696 C C . ASN A 1 98 ? 13.018 4.783 -12.631 1.00 90.50 98 ASN A C 1
ATOM 698 O O . ASN A 1 98 ? 12.936 3.602 -12.993 1.00 90.50 98 ASN A O 1
ATOM 702 N N . PRO A 1 99 ? 14.097 5.227 -11.958 1.00 89.19 99 PRO A N 1
ATOM 703 C CA . PRO A 1 99 ? 15.277 4.397 -11.726 1.00 89.19 99 PRO A CA 1
ATOM 704 C C . PRO A 1 99 ? 15.097 3.383 -10.586 1.00 89.19 99 PRO A C 1
ATOM 706 O O . PRO A 1 99 ? 16.005 2.589 -10.332 1.00 89.19 99 PRO A O 1
ATOM 709 N N . ILE A 1 100 ? 13.953 3.395 -9.886 1.00 92.00 100 ILE A N 1
ATOM 710 C CA . ILE A 1 100 ? 13.667 2.470 -8.780 1.00 92.00 100 ILE A CA 1
ATOM 711 C C . ILE A 1 100 ? 13.647 1.019 -9.273 1.00 92.00 100 ILE A C 1
ATOM 713 O O . ILE A 1 100 ? 14.249 0.146 -8.648 1.00 92.00 100 ILE A O 1
ATOM 717 N N . CYS A 1 101 ? 12.971 0.759 -10.392 1.00 93.06 101 CYS A N 1
ATOM 718 C CA . CYS A 1 101 ? 12.902 -0.560 -11.008 1.00 93.06 101 CYS A CA 1
ATOM 719 C C . CYS A 1 101 ? 13.925 -0.651 -12.147 1.00 93.06 101 CYS A C 1
ATOM 721 O O . CYS A 1 101 ? 13.718 -0.077 -13.218 1.00 93.06 101 CYS A O 1
ATOM 723 N N . LYS A 1 102 ? 15.014 -1.400 -11.945 1.00 93.19 102 LYS A N 1
ATOM 724 C CA . LYS A 1 102 ? 16.138 -1.486 -12.889 1.00 93.19 102 LYS A CA 1
ATOM 725 C C . LYS A 1 102 ? 16.590 -2.915 -13.163 1.00 93.19 102 LYS A C 1
ATOM 727 O O . LYS A 1 102 ? 16.482 -3.783 -12.301 1.00 93.19 102 LYS A O 1
ATOM 732 N N . THR A 1 103 ? 17.130 -3.135 -14.354 1.00 94.25 103 THR A N 1
ATOM 733 C CA . THR A 1 103 ? 17.699 -4.414 -14.794 1.00 94.25 103 THR A CA 1
ATOM 734 C C . THR A 1 103 ? 18.957 -4.186 -15.629 1.00 94.25 103 THR A C 1
ATOM 736 O O . THR A 1 103 ? 19.263 -3.050 -15.988 1.00 94.25 103 THR A O 1
ATOM 739 N N . ARG A 1 104 ? 19.701 -5.252 -15.938 1.00 93.38 104 ARG A N 1
ATOM 740 C CA . ARG A 1 104 ? 20.838 -5.199 -16.863 1.00 93.38 104 ARG A CA 1
ATOM 741 C C . ARG A 1 104 ? 20.477 -5.844 -18.196 1.00 93.38 104 ARG A C 1
ATOM 743 O O . ARG A 1 104 ? 20.044 -6.991 -18.220 1.00 93.38 104 ARG A O 1
ATOM 750 N N . VAL A 1 105 ? 20.710 -5.116 -19.282 1.00 91.25 105 VAL A N 1
ATOM 751 C CA . VAL A 1 105 ? 20.600 -5.596 -20.666 1.00 91.25 105 VAL A CA 1
ATOM 752 C C . VAL A 1 105 ? 21.946 -5.338 -21.329 1.00 91.25 105 VAL A C 1
ATOM 754 O O . VAL A 1 105 ? 22.441 -4.218 -21.275 1.00 91.25 105 VAL A O 1
ATOM 757 N N . ASP A 1 106 ? 22.585 -6.384 -21.854 1.00 91.88 106 ASP A N 1
ATOM 758 C CA . ASP A 1 106 ? 23.905 -6.306 -22.504 1.00 91.88 106 ASP A CA 1
ATOM 759 C C . ASP A 1 106 ? 24.982 -5.574 -21.676 1.00 91.88 106 ASP A C 1
ATOM 761 O O . ASP A 1 106 ? 25.825 -4.842 -22.186 1.00 91.88 106 ASP A O 1
ATOM 765 N N . GLY A 1 107 ? 24.949 -5.762 -20.352 1.00 90.44 107 GLY A N 1
ATOM 766 C CA . GLY A 1 107 ? 25.884 -5.134 -19.412 1.00 90.44 107 GLY A CA 1
ATOM 767 C C . GLY A 1 107 ? 25.533 -3.697 -19.011 1.00 90.44 107 GLY A C 1
ATOM 768 O O . GLY A 1 107 ? 26.121 -3.186 -18.060 1.00 90.44 107 GLY A O 1
ATOM 769 N N . GLN A 1 108 ? 24.541 -3.076 -19.651 1.00 92.50 108 GLN A N 1
ATOM 770 C CA . GLN A 1 108 ? 24.064 -1.735 -19.332 1.00 92.50 108 GLN A CA 1
ATOM 771 C C . GLN A 1 108 ? 22.900 -1.779 -18.335 1.00 92.50 108 GLN A C 1
ATOM 773 O O . GLN A 1 108 ? 21.955 -2.552 -18.492 1.00 92.50 108 GLN A O 1
ATOM 778 N N . LEU A 1 109 ? 22.957 -0.937 -17.299 1.00 94.12 109 LEU A N 1
ATOM 779 C CA . LEU A 1 109 ? 21.860 -0.758 -16.350 1.0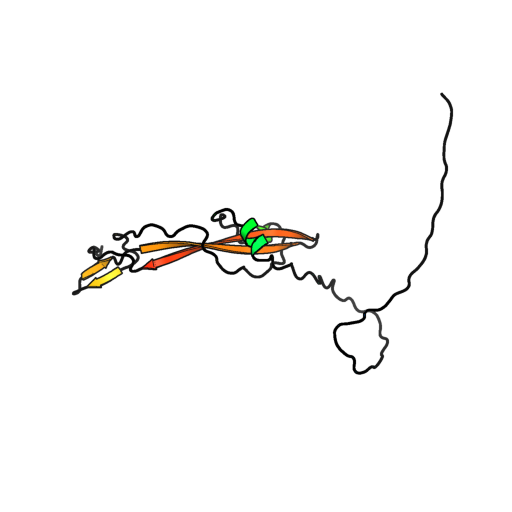0 94.12 109 LEU A CA 1
ATOM 780 C C . LEU A 1 109 ? 20.765 0.105 -16.990 1.00 94.12 109 LEU A C 1
ATOM 782 O O . LEU A 1 109 ? 21.025 1.233 -17.410 1.00 94.12 109 LEU A O 1
ATOM 786 N N . VAL A 1 110 ? 19.547 -0.422 -17.053 1.00 94.69 110 VAL A N 1
ATOM 787 C CA . VAL A 1 110 ? 18.390 0.243 -17.660 1.00 94.69 110 VAL A CA 1
ATOM 788 C C . VAL A 1 110 ? 17.177 0.206 -16.735 1.00 94.69 110 VAL A C 1
ATOM 790 O O . VAL A 1 110 ? 17.065 -0.663 -15.866 1.00 94.69 110 VAL A O 1
ATOM 793 N N . THR A 1 111 ? 16.252 1.142 -16.920 1.00 95.9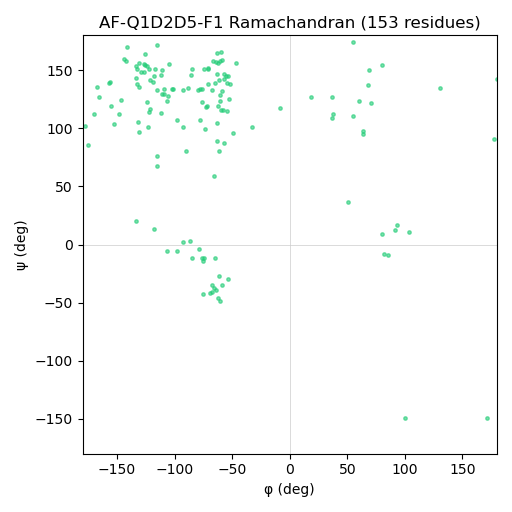4 111 THR A N 1
ATOM 794 C CA . THR A 1 111 ? 14.951 1.148 -16.243 1.00 95.94 111 THR A CA 1
ATOM 795 C C . THR A 1 111 ? 14.044 0.036 -16.779 1.00 95.94 111 THR A C 1
ATOM 797 O O . THR A 1 111 ? 14.135 -0.360 -17.939 1.00 95.94 111 THR A O 1
ATOM 800 N N . THR A 1 112 ? 13.127 -0.449 -15.944 1.00 95.06 112 THR A N 1
ATOM 801 C CA . THR A 1 112 ? 12.068 -1.422 -16.313 1.00 95.06 112 THR A CA 1
ATOM 802 C C . THR A 1 112 ? 10.661 -0.852 -16.128 1.00 95.06 112 THR A C 1
ATOM 804 O O . THR A 1 112 ? 9.669 -1.580 -16.137 1.00 95.06 112 THR A O 1
ATOM 807 N N . GLY A 1 113 ? 10.568 0.467 -15.944 1.00 95.44 113 GLY A N 1
ATOM 808 C CA . GLY A 1 113 ? 9.323 1.153 -15.637 1.00 95.44 113 GLY A CA 1
ATOM 809 C C . GLY A 1 113 ? 8.784 0.827 -14.244 1.00 95.44 113 GLY A C 1
ATOM 810 O O . GLY A 1 113 ? 9.023 -0.247 -13.687 1.00 95.44 113 GLY A O 1
ATOM 811 N N . THR A 1 114 ? 8.078 1.785 -13.650 1.00 96.75 114 THR A N 1
ATOM 812 C CA . THR A 1 114 ? 7.440 1.614 -12.339 1.00 96.75 114 THR A CA 1
ATOM 813 C C . THR A 1 114 ? 5.983 2.056 -12.373 1.00 96.75 114 THR A C 1
ATOM 815 O O . THR A 1 114 ? 5.669 3.131 -12.878 1.00 96.75 114 THR A O 1
ATOM 818 N N . GLU A 1 115 ? 5.114 1.246 -11.776 1.00 96.88 115 GLU A N 1
ATOM 819 C CA . GLU A 1 115 ? 3.724 1.581 -11.461 1.00 96.88 115 GLU A CA 1
ATOM 820 C C . GLU A 1 115 ? 3.476 1.419 -9.964 1.00 96.8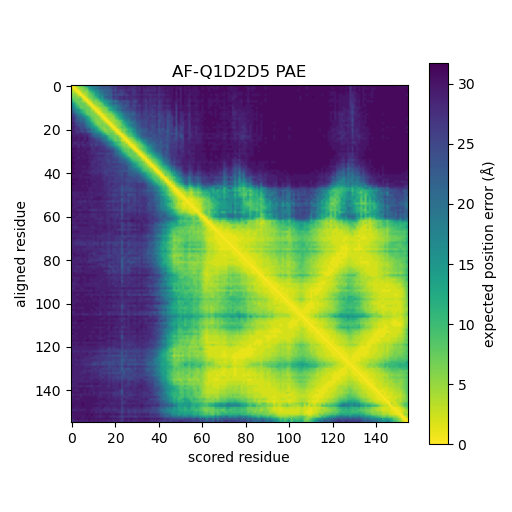8 115 GLU A C 1
ATOM 822 O O . GLU A 1 115 ? 4.085 0.571 -9.300 1.00 96.88 115 GLU A O 1
ATOM 827 N N . TYR A 1 116 ? 2.542 2.204 -9.442 1.00 95.62 116 TYR A N 1
ATOM 828 C CA . TYR A 1 116 ? 2.114 2.141 -8.054 1.00 95.62 116 TYR A CA 1
ATOM 829 C C . TYR A 1 116 ? 0.623 1.852 -7.958 1.00 95.62 116 TYR A C 1
ATOM 831 O O . TYR A 1 116 ? -0.170 2.364 -8.744 1.00 95.62 116 TYR A O 1
ATOM 839 N N . GLN A 1 117 ? 0.259 1.041 -6.972 1.00 94.50 117 GLN A N 1
ATOM 840 C CA . GLN A 1 117 ? -1.109 0.709 -6.611 1.00 94.50 117 GLN A CA 1
ATOM 841 C C . GLN A 1 117 ? -1.330 1.100 -5.153 1.00 94.50 117 GLN A C 1
ATOM 843 O O . GLN A 1 117 ? -0.740 0.498 -4.254 1.00 94.50 117 GLN A O 1
ATOM 848 N N . ASP A 1 118 ? -2.189 2.088 -4.927 1.00 92.19 118 ASP A N 1
ATOM 849 C CA . ASP A 1 118 ? -2.551 2.513 -3.578 1.00 92.19 118 ASP A CA 1
ATOM 850 C C . ASP A 1 118 ? -3.559 1.527 -2.978 1.00 92.19 118 ASP A C 1
ATOM 852 O O . ASP A 1 118 ? -4.517 1.093 -3.636 1.00 92.19 118 ASP A O 1
ATOM 856 N N . ARG A 1 119 ? -3.301 1.131 -1.734 1.00 90.56 119 ARG A N 1
ATOM 857 C CA . ARG A 1 119 ? -4.040 0.112 -0.995 1.00 90.56 119 ARG A CA 1
ATOM 858 C C . ARG A 1 119 ? -4.336 0.612 0.401 1.00 90.56 119 ARG A C 1
ATOM 860 O O . ARG A 1 119 ? -3.483 1.224 1.033 1.00 90.56 119 ARG A O 1
ATOM 867 N N . ASN A 1 120 ? -5.506 0.258 0.907 1.00 89.00 120 ASN A N 1
ATOM 868 C CA . ASN A 1 120 ? -5.857 0.506 2.293 1.00 89.00 120 ASN A CA 1
ATOM 869 C C . ASN A 1 120 ? -6.285 -0.783 2.988 1.00 89.00 120 ASN A C 1
ATOM 871 O O . ASN A 1 120 ? -6.780 -1.721 2.368 1.00 89.00 120 ASN A O 1
ATOM 875 N N . SER A 1 121 ? -6.113 -0.794 4.302 1.00 87.88 121 SER A N 1
ATOM 876 C CA . SER A 1 121 ? -6.793 -1.697 5.226 1.00 87.88 121 SER A CA 1
ATOM 877 C C . SER A 1 121 ? -7.313 -0.875 6.396 1.00 87.88 121 SER A C 1
ATOM 879 O O . SER A 1 121 ? -6.733 0.161 6.726 1.00 87.88 121 SER A O 1
ATOM 881 N N . TYR A 1 122 ? -8.365 -1.331 7.057 1.00 86.94 122 TYR A N 1
ATOM 882 C CA . TYR A 1 122 ? -8.878 -0.686 8.264 1.00 86.94 122 TYR A CA 1
ATOM 883 C C . TYR A 1 122 ? -8.961 -1.707 9.404 1.00 86.94 122 TYR A C 1
ATOM 885 O O . TYR A 1 122 ? -8.913 -2.919 9.183 1.00 86.94 122 TYR A O 1
ATOM 893 N N . ARG A 1 123 ? -9.088 -1.215 10.632 1.00 88.69 123 ARG A N 1
ATOM 894 C CA . ARG A 1 123 ? -9.501 -2.007 11.796 1.00 88.69 123 ARG A CA 1
ATOM 895 C C . ARG A 1 123 ? -10.396 -1.174 12.694 1.00 88.69 123 ARG A C 1
ATOM 897 O O . ARG A 1 123 ? -10.342 0.057 12.655 1.00 88.69 123 ARG A O 1
ATOM 904 N N . VAL A 1 124 ? -11.201 -1.841 13.510 1.00 88.00 124 VAL A N 1
ATOM 905 C CA . VAL A 1 124 ? -12.083 -1.180 14.474 1.00 88.00 124 VAL A CA 1
ATOM 906 C C . VAL A 1 124 ? -11.557 -1.433 15.875 1.00 88.00 124 VAL A C 1
ATOM 908 O O . VAL A 1 124 ? -11.299 -2.570 16.257 1.00 88.00 124 VAL A O 1
ATOM 911 N N . CYS A 1 125 ? -11.409 -0.364 16.641 1.00 89.31 125 CYS A N 1
ATOM 912 C CA . CYS A 1 125 ? -11.009 -0.381 18.034 1.00 89.31 125 CYS A CA 1
ATOM 913 C C . CYS A 1 125 ? -12.171 0.033 18.933 1.00 89.31 125 CYS A C 1
ATOM 915 O O . CYS A 1 125 ? -13.019 0.835 18.549 1.00 89.31 125 CYS A O 1
ATOM 917 N N . SER A 1 126 ? -12.195 -0.492 20.149 1.00 90.38 126 SER A N 1
ATOM 918 C CA . SER A 1 126 ? -13.218 -0.245 21.156 1.00 90.38 126 SER A CA 1
ATOM 919 C C . SER A 1 126 ? -12.596 0.215 22.473 1.00 90.38 126 SER A C 1
ATOM 921 O O . SER A 1 126 ? -11.422 -0.050 22.752 1.00 90.38 126 SER A O 1
ATOM 923 N N . ASN A 1 127 ? -13.375 0.938 23.274 1.00 91.31 127 ASN A N 1
ATOM 924 C CA . ASN A 1 127 ? -13.006 1.327 24.633 1.00 91.31 127 ASN A CA 1
ATOM 925 C C . ASN A 1 127 ? -13.937 0.670 25.668 1.00 91.31 127 ASN A C 1
ATOM 927 O O . ASN A 1 127 ? -14.966 0.083 25.333 1.00 91.31 127 ASN A O 1
ATOM 931 N N . SER A 1 128 ? -13.603 0.804 26.952 1.00 88.69 128 SER A N 1
ATOM 932 C CA . SER A 1 128 ? -14.387 0.226 28.056 1.00 88.69 128 SER A CA 1
ATOM 933 C C . SER A 1 128 ? -15.798 0.810 28.213 1.00 88.69 128 SER A C 1
ATOM 935 O O . SER A 1 128 ? -16.606 0.257 28.952 1.00 88.69 128 SER A O 1
ATOM 937 N N . GLN A 1 129 ? -16.103 1.916 27.532 1.00 90.56 129 GLN A N 1
ATOM 938 C CA . GLN A 1 129 ? -17.408 2.583 27.555 1.00 90.56 129 GLN A CA 1
ATOM 939 C C . GLN A 1 129 ? -18.320 2.097 26.413 1.00 90.56 129 GLN A C 1
ATOM 941 O O . GLN A 1 129 ? -19.431 2.599 26.269 1.00 90.56 129 GLN A O 1
ATOM 946 N N . GLY A 1 130 ? -17.859 1.142 25.595 1.00 82.25 130 GLY A N 1
ATOM 947 C CA . GLY A 1 130 ? -18.597 0.621 24.443 1.00 82.25 130 GLY A CA 1
ATOM 948 C C . GLY A 1 130 ? -18.531 1.512 23.200 1.00 82.25 130 GLY A C 1
ATOM 949 O O . GLY A 1 130 ? -19.236 1.256 22.228 1.00 82.25 130 GLY A O 1
ATOM 950 N N . GLY A 1 131 ? -17.695 2.554 23.205 1.00 85.94 131 GLY A N 1
ATOM 951 C CA . GLY A 1 131 ? -17.443 3.367 22.020 1.00 85.94 131 GLY A CA 1
ATOM 952 C C . GLY A 1 131 ? -16.556 2.632 21.017 1.00 85.94 131 GLY A C 1
ATOM 953 O O . GLY A 1 131 ? -15.679 1.861 21.411 1.00 85.94 131 GLY A O 1
ATOM 954 N N . THR A 1 132 ? -16.724 2.941 19.729 1.00 89.19 132 THR A N 1
ATOM 955 C CA . THR A 1 132 ? -15.894 2.417 18.633 1.00 89.19 132 THR A CA 1
ATOM 956 C C . THR A 1 132 ? -15.150 3.525 17.888 1.00 89.19 132 THR A C 1
ATOM 958 O O . THR A 1 132 ? -15.695 4.604 17.666 1.00 89.19 132 THR A O 1
ATOM 961 N N . CYS A 1 133 ? -13.937 3.232 17.434 1.00 87.38 133 CYS A N 1
ATOM 962 C CA . CYS A 1 133 ? -13.098 4.083 16.597 1.00 87.38 133 CYS A CA 1
ATOM 963 C C . CYS A 1 133 ? -12.551 3.245 15.437 1.00 87.38 133 CYS A C 1
ATOM 965 O O . CYS A 1 133 ? -12.170 2.098 15.645 1.00 87.38 133 CYS A O 1
ATOM 967 N N . THR A 1 134 ? -12.521 3.788 14.220 1.00 87.81 134 THR A N 1
ATOM 968 C CA . THR A 1 134 ? -11.937 3.104 13.053 1.00 87.81 134 THR A CA 1
ATOM 969 C C . THR A 1 134 ? -10.649 3.801 12.658 1.00 87.81 134 THR A C 1
ATOM 971 O O . THR A 1 134 ? -10.620 5.027 12.551 1.00 87.81 134 THR A O 1
ATOM 974 N N . GLU A 1 135 ? -9.599 3.027 12.415 1.00 90.31 135 GLU A N 1
ATOM 975 C CA . GLU A 1 135 ? -8.343 3.544 11.880 1.00 90.31 135 GLU A CA 1
ATOM 976 C C . GLU A 1 135 ? -7.943 2.833 10.596 1.00 90.31 135 GLU A C 1
ATOM 978 O O . GLU A 1 135 ? -8.314 1.683 10.349 1.00 90.31 135 GLU A O 1
ATOM 983 N N . PHE A 1 136 ? -7.184 3.557 9.778 1.00 88.94 136 PHE A N 1
ATOM 984 C CA . PHE A 1 136 ? -6.785 3.150 8.444 1.00 88.94 136 PHE A CA 1
ATOM 985 C C . PHE A 1 136 ? -5.270 3.042 8.363 1.00 88.94 136 PHE A C 1
ATOM 987 O O . PHE A 1 136 ? -4.531 3.890 8.871 1.00 88.94 136 PHE A O 1
ATOM 994 N N . ARG A 1 137 ? -4.813 2.016 7.661 1.00 91.69 137 ARG A N 1
ATOM 995 C CA . ARG A 1 137 ? -3.435 1.864 7.224 1.00 91.69 137 ARG A CA 1
ATOM 996 C C . ARG A 1 137 ? -3.414 2.022 5.715 1.00 91.69 137 ARG A C 1
ATOM 998 O O . ARG A 1 137 ? -4.192 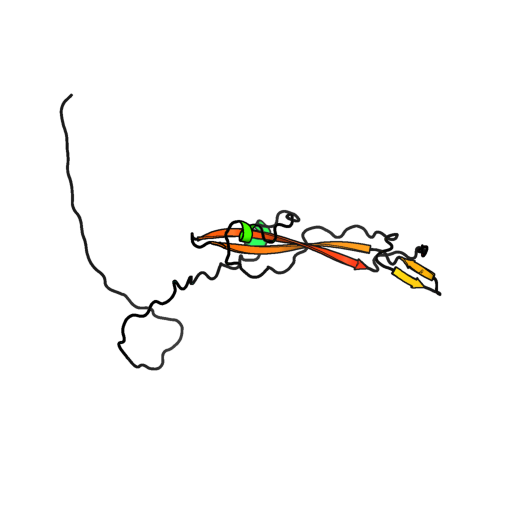1.373 5.017 1.00 91.69 137 ARG A O 1
ATOM 1005 N N . PHE A 1 138 ? -2.517 2.880 5.252 1.00 91.31 138 PHE A N 1
ATOM 1006 C CA . PHE A 1 138 ? -2.245 3.097 3.840 1.00 91.31 138 PHE A CA 1
ATOM 1007 C C . PHE A 1 138 ? -0.967 2.360 3.456 1.00 91.31 138 PHE A C 1
ATOM 1009 O O . PHE A 1 138 ? 0.043 2.452 4.156 1.00 91.31 138 PHE A O 1
ATOM 1016 N N . ASP A 1 139 ? -1.015 1.658 2.335 1.00 91.44 139 ASP A N 1
ATOM 1017 C CA . ASP A 1 139 ? 0.127 1.028 1.691 1.00 91.44 139 ASP A CA 1
ATOM 1018 C C . ASP A 1 139 ? 0.166 1.419 0.211 1.00 91.44 139 ASP A C 1
ATOM 1020 O O . ASP A 1 139 ? -0.863 1.624 -0.434 1.00 91.44 139 ASP A O 1
ATOM 1024 N N . ARG A 1 140 ? 1.372 1.501 -0.346 1.00 92.25 140 ARG A N 1
ATOM 1025 C CA . ARG A 1 140 ? 1.577 1.742 -1.773 1.00 92.25 140 ARG A CA 1
ATOM 1026 C C . ARG A 1 140 ? 2.403 0.604 -2.345 1.00 92.25 140 ARG A C 1
ATOM 1028 O O . ARG A 1 140 ? 3.630 0.587 -2.239 1.00 92.25 140 ARG A O 1
ATOM 1035 N N . ALA A 1 141 ? 1.723 -0.322 -3.009 1.00 93.31 141 ALA A N 1
ATOM 1036 C CA . ALA A 1 141 ? 2.370 -1.447 -3.658 1.00 93.31 141 ALA A CA 1
ATOM 1037 C C . ALA A 1 141 ? 3.044 -1.003 -4.959 1.00 93.31 141 ALA A C 1
ATOM 1039 O O . ALA A 1 141 ? 2.455 -0.301 -5.781 1.00 93.31 141 ALA A O 1
ATOM 1040 N N . ARG A 1 142 ? 4.286 -1.443 -5.164 1.00 94.81 142 ARG A N 1
ATOM 1041 C CA . ARG A 1 142 ? 5.086 -1.140 -6.355 1.00 94.81 142 ARG A CA 1
ATOM 1042 C C . ARG A 1 142 ? 5.108 -2.330 -7.306 1.00 94.81 142 ARG A C 1
ATOM 1044 O O . ARG A 1 142 ? 5.407 -3.443 -6.883 1.00 94.81 142 ARG A O 1
ATOM 1051 N N . THR A 1 143 ? 4.890 -2.074 -8.592 1.00 94.75 143 THR A N 1
ATOM 1052 C CA . THR A 1 143 ? 5.078 -3.048 -9.676 1.00 94.75 143 THR A CA 1
ATOM 1053 C C . THR A 1 143 ? 6.196 -2.572 -10.603 1.00 94.75 143 THR A C 1
ATOM 1055 O O . THR A 1 143 ? 6.225 -1.407 -10.992 1.00 94.75 143 THR A O 1
ATOM 1058 N N . CYS A 1 144 ? 7.120 -3.472 -10.940 1.00 95.06 144 CYS A N 1
ATOM 1059 C CA . CYS A 1 144 ? 8.176 -3.243 -11.928 1.00 95.06 144 CYS A CA 1
ATOM 1060 C C . CYS A 1 144 ? 7.843 -3.990 -13.227 1.00 95.06 144 CYS A C 1
ATOM 1062 O O . CYS A 1 144 ? 7.162 -5.014 -13.180 1.00 95.06 144 CYS A O 1
ATOM 1064 N N . GLY A 1 145 ? 8.368 -3.535 -14.366 1.00 93.00 145 GLY A N 1
ATOM 1065 C CA . GLY A 1 145 ? 8.204 -4.232 -15.649 1.00 93.00 145 GLY A CA 1
ATOM 1066 C C . GLY A 1 145 ? 7.015 -3.758 -16.486 1.00 93.00 145 GLY A C 1
ATOM 1067 O O . GLY A 1 145 ? 6.608 -4.457 -17.408 1.00 93.00 145 GLY A O 1
ATOM 1068 N N . CYS A 1 146 ? 6.457 -2.584 -16.185 1.00 92.94 146 CYS A N 1
ATOM 1069 C CA . CYS A 1 146 ? 5.383 -1.983 -16.981 1.00 92.94 146 CYS A CA 1
ATOM 1070 C C . CYS A 1 146 ? 5.877 -1.345 -18.295 1.00 92.94 146 CYS A C 1
ATOM 1072 O O . CYS A 1 146 ? 5.067 -0.970 -19.140 1.00 92.94 146 CYS A O 1
ATOM 1074 N N . GLY A 1 147 ? 7.196 -1.188 -18.475 1.00 90.25 147 GLY A N 1
ATOM 1075 C CA . GLY A 1 147 ? 7.792 -0.514 -19.632 1.00 90.25 147 GLY A CA 1
ATOM 1076 C C . GLY A 1 147 ? 9.301 -0.302 -19.476 1.00 90.25 147 GLY A C 1
ATOM 1077 O O . GLY A 1 147 ? 9.974 -1.085 -18.821 1.00 90.25 147 GLY A O 1
ATOM 1078 N N . GLY A 1 148 ? 9.858 0.761 -20.059 1.00 90.56 148 GLY A N 1
ATOM 1079 C CA . GLY A 1 148 ? 11.258 1.153 -19.839 1.00 90.56 148 GLY A 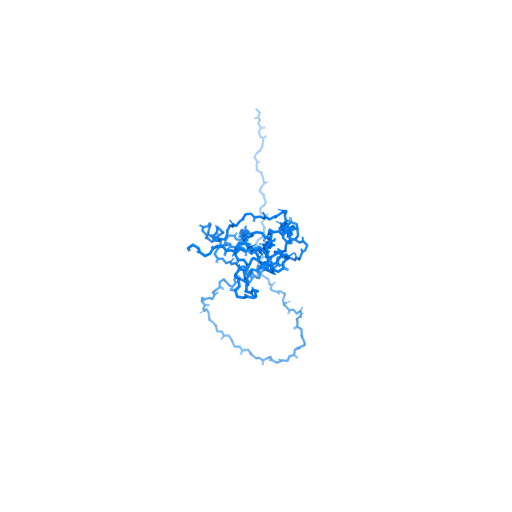CA 1
ATOM 1080 C C . GLY A 1 148 ? 12.233 0.741 -20.946 1.00 90.56 148 GLY A C 1
ATOM 1081 O O . GLY A 1 148 ? 11.873 0.713 -22.120 1.00 90.56 148 GLY A O 1
ATOM 1082 N N . GLY A 1 149 ? 13.489 0.493 -20.561 1.00 89.44 149 GLY A N 1
ATOM 1083 C CA . GLY A 1 149 ? 14.631 0.303 -21.464 1.00 89.44 149 GLY A CA 1
ATOM 1084 C C . GLY A 1 149 ? 15.561 1.517 -21.555 1.00 89.44 149 GLY A C 1
ATOM 1085 O O . GLY A 1 149 ? 16.431 1.561 -22.422 1.00 89.44 149 GLY A O 1
ATOM 1086 N N . TYR A 1 150 ? 15.392 2.507 -20.676 1.00 91.25 150 TYR A N 1
ATOM 1087 C CA . TYR A 1 150 ? 16.205 3.719 -20.696 1.00 91.25 150 TYR A CA 1
ATOM 1088 C C . TYR A 1 150 ? 17.470 3.539 -19.848 1.00 91.25 150 TYR A C 1
ATOM 1090 O O . TYR A 1 150 ? 17.368 3.045 -18.724 1.00 91.25 150 TYR A O 1
ATOM 1098 N N . PRO A 1 151 ? 18.652 3.945 -20.344 1.00 91.75 151 PRO A N 1
ATOM 1099 C CA . PRO A 1 151 ? 19.897 3.909 -19.581 1.00 91.75 151 PRO A CA 1
ATOM 1100 C C . PRO A 1 151 ? 19.797 4.645 -18.246 1.00 91.75 151 PRO A C 1
ATOM 1102 O O . PRO A 1 151 ? 19.263 5.752 -18.190 1.00 91.75 151 PRO A O 1
ATOM 1105 N N . ILE A 1 152 ? 20.384 4.074 -17.196 1.00 89.81 152 ILE A N 1
ATOM 1106 C CA . ILE A 1 152 ? 20.574 4.749 -15.909 1.00 89.81 152 ILE A CA 1
ATOM 1107 C C . ILE A 1 152 ? 22.055 5.093 -15.769 1.00 89.81 152 ILE A C 1
ATOM 1109 O O . ILE A 1 152 ? 22.906 4.206 -15.822 1.00 89.81 152 ILE A O 1
ATOM 1113 N N . SER A 1 153 ? 22.364 6.373 -15.567 1.00 82.00 153 SER A N 1
ATOM 1114 C CA . SER A 1 153 ? 23.715 6.796 -15.197 1.00 82.00 153 SER A CA 1
ATOM 1115 C C . SER A 1 153 ? 23.995 6.385 -13.751 1.00 82.00 153 SER A C 1
ATOM 1117 O O . SER A 1 153 ? 23.290 6.817 -12.841 1.00 82.00 153 SER A O 1
ATOM 1119 N N . GLU A 1 154 ? 25.008 5.549 -13.531 1.00 67.12 154 GLU A N 1
ATOM 1120 C CA . GLU A 1 154 ? 25.539 5.289 -12.189 1.00 67.12 154 GLU A CA 1
ATOM 1121 C C . GLU A 1 154 ? 26.344 6.530 -11.757 1.00 67.12 154 GLU A C 1
ATOM 1123 O O . GLU A 1 154 ? 27.460 6.743 -12.229 1.00 67.12 154 GLU A O 1
ATOM 1128 N N . THR A 1 155 ? 25.734 7.403 -10.950 1.00 60.38 155 THR A N 1
ATOM 1129 C CA . THR A 1 155 ? 26.421 8.489 -10.218 1.00 60.38 155 THR A CA 1
ATOM 1130 C C . THR A 1 155 ? 27.024 7.988 -8.922 1.00 60.38 155 THR A C 1
ATOM 1132 O O . THR A 1 155 ? 26.315 7.216 -8.234 1.00 60.38 155 THR A O 1
#

Sequence (155 aa):
MMVLHMTKLRGFVGAAVLVMLSACGPAEEQLSGDGELSSSSIELSSVIPVPDAEMLQALTSSCQPASEGNCIGAGYLVCTDWSAQYECAPKTACDPLNPICKTRVDGQLVTTGTEYQDRNSYRVCSNSQGGTCTEFRFDRARTCGCGGGYPISET

pLDDT: mean 72.02, std 23.36, range [30.27, 96.88]

Solvent-accessible surface area (backbone atoms only — not comparable to full-atom values): 10080 Å² total; per-residue (Å²): 142,79,88,86,82,89,83,92,77,88,84,83,90,78,81,90,82,90,83,78,92,83,83,84,78,89,87,84,86,89,86,88,81,92,79,80,92,71,98,69,72,90,73,75,84,60,78,71,76,76,74,50,74,65,58,49,54,71,74,50,73,56,72,63,72,66,35,72,61,52,38,48,77,73,57,22,75,51,61,56,70,69,47,77,72,42,78,42,52,77,63,48,74,64,36,34,79,39,72,86,27,63,48,75,57,98,86,41,51,19,15,22,1,33,30,41,35,39,30,35,29,41,31,48,17,30,32,97,84,74,50,76,40,78,32,26,44,60,48,74,49,78,45,65,65,71,45,50,69,43,80,56,85,89,125

Organism: Myxococcus xanthus (strain DK1622) (NCBI:txid246197)

Foldseek 3Di:
DDDDDDDDDDDDDDDDDDDDDDDDDDDDDDDDDDDDDDDDDPPPPCPVPPDDPVVVVVVQDADDDFPPCVCVVVALVAKDDKDDKDFRDDKDPWDQQDLPAWDDDPNFIWAQTKIKTKIKIKMWGHHPVGDIDMGMDIDIDMDGRPHIPHTDDDD

Nearest PDB structures (foldseek):
  5ixm-assembly1_B  TM=5.014E-01  e=6.577E+00  Yersinia pestis
  3aae-assembly1_A  TM=2.996E-01  e=3.507E+00  Gallus gallus
  8p94-assembly1_U  TM=2.888E-01  e=6.964E+00  Mus musculus
  8f8q-assembly1_G  TM=2.522E-01  e=2.635E+00  Homo sapiens

Secondary structure (DSSP, 8-state):
-----------------------SS---------------------------HHHHHHH-SSSPPP-TTHHHHTT--EEPPPPPPEE-SPPPPPBTT-TTSEEEETTEEEE--EEEEEEEEEEEEE-TTS-EEEEEEEEEEEEE-SS---B----